Protein AF-A0A419DB54-F1 (afdb_monomer_lite)

Structure (mmCIF, N/CA/C/O backbone):
data_AF-A0A419DB54-F1
#
_entry.id   AF-A0A419DB54-F1
#
loop_
_atom_site.group_PDB
_atom_site.id
_atom_site.type_symbol
_atom_site.label_atom_id
_atom_site.label_alt_id
_atom_site.label_comp_id
_atom_site.label_asym_id
_atom_site.label_entity_id
_atom_site.label_seq_id
_atom_site.pdbx_PDB_ins_code
_atom_site.Cartn_x
_atom_site.Cartn_y
_atom_site.Cartn_z
_atom_site.occupancy
_atom_site.B_iso_or_equiv
_atom_site.auth_seq_id
_atom_site.auth_comp_id
_atom_site.auth_asym_id
_atom_site.auth_atom_id
_atom_site.pdbx_PDB_model_num
ATOM 1 N N . MET A 1 1 ? 3.806 -7.510 -13.470 1.00 73.56 1 MET A N 1
ATOM 2 C CA . MET A 1 1 ? 3.828 -6.924 -12.119 1.00 73.56 1 MET A CA 1
ATOM 3 C C . MET A 1 1 ? 2.939 -7.690 -11.152 1.00 73.5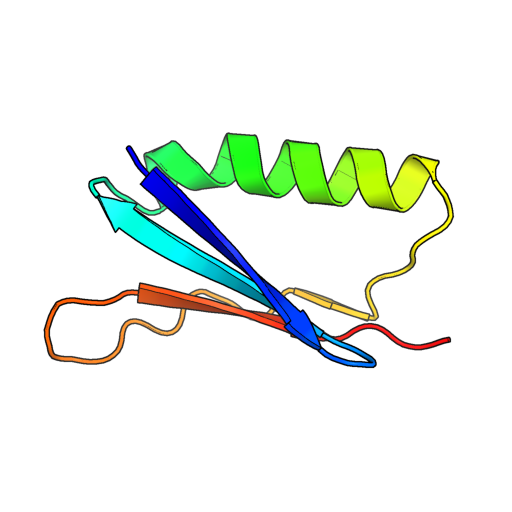6 1 MET A C 1
ATOM 5 O O . MET A 1 1 ? 1.712 -7.640 -11.272 1.00 73.56 1 MET A O 1
ATOM 9 N N . ARG A 1 2 ? 3.557 -8.360 -10.178 1.00 74.88 2 ARG A N 1
ATOM 10 C CA . ARG A 1 2 ? 2.873 -9.071 -9.091 1.0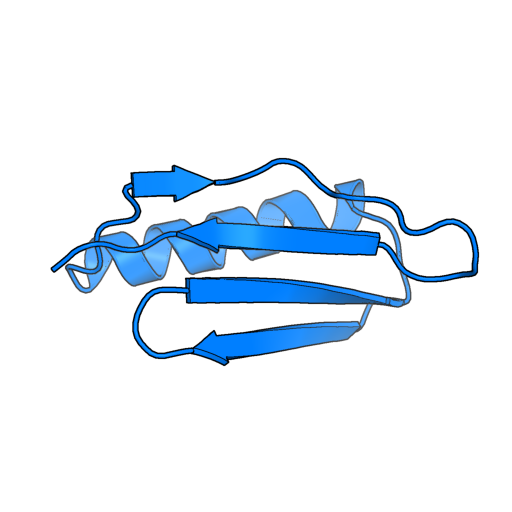0 74.88 2 ARG A CA 1
ATOM 11 C C . ARG A 1 2 ? 3.265 -8.443 -7.751 1.00 74.88 2 ARG A C 1
ATOM 13 O O . ARG A 1 2 ? 4.443 -8.227 -7.490 1.00 74.88 2 ARG A O 1
ATOM 20 N N . LEU A 1 3 ? 2.261 -8.121 -6.937 1.00 75.94 3 LEU A N 1
ATOM 21 C CA . LEU A 1 3 ? 2.425 -7.526 -5.612 1.00 75.94 3 LEU A CA 1
ATOM 22 C C . LEU A 1 3 ? 1.879 -8.508 -4.577 1.00 75.94 3 LEU A C 1
ATOM 24 O O . LEU A 1 3 ? 0.720 -8.917 -4.673 1.00 75.94 3 LEU A O 1
ATOM 28 N N . ARG A 1 4 ? 2.692 -8.860 -3.587 1.00 78.31 4 ARG A N 1
ATOM 29 C CA . ARG A 1 4 ? 2.274 -9.658 -2.435 1.00 78.31 4 ARG A CA 1
ATOM 30 C C . ARG A 1 4 ? 2.174 -8.751 -1.217 1.00 78.31 4 ARG A C 1
ATOM 32 O O . ARG A 1 4 ? 3.078 -7.964 -0.951 1.00 78.31 4 ARG A O 1
ATOM 39 N N . VAL A 1 5 ? 1.071 -8.866 -0.483 1.00 77.88 5 VAL A N 1
ATOM 40 C CA . VAL A 1 5 ? 0.821 -8.083 0.731 1.00 77.88 5 VAL A CA 1
ATOM 41 C C . VAL A 1 5 ? 0.782 -9.032 1.916 1.00 77.88 5 VAL A C 1
ATOM 43 O O . VAL A 1 5 ? 0.014 -9.992 1.910 1.00 77.88 5 VAL A O 1
ATOM 46 N N . ILE A 1 6 ? 1.617 -8.776 2.919 1.00 78.44 6 ILE A N 1
ATOM 47 C CA . ILE A 1 6 ? 1.604 -9.510 4.183 1.00 78.44 6 ILE A CA 1
ATOM 48 C C . ILE A 1 6 ? 0.993 -8.607 5.243 1.00 78.44 6 ILE A C 1
ATOM 50 O O . ILE A 1 6 ? 1.475 -7.500 5.483 1.00 78.44 6 ILE A O 1
ATOM 54 N N . VAL A 1 7 ? -0.066 -9.109 5.871 1.00 78.81 7 VAL A N 1
ATOM 55 C CA . VAL A 1 7 ? -0.721 -8.472 7.010 1.00 78.81 7 VAL A CA 1
ATOM 56 C C . VAL A 1 7 ? -0.214 -9.147 8.278 1.00 78.81 7 VAL A C 1
ATOM 58 O O . VAL A 1 7 ? -0.333 -10.361 8.428 1.00 78.81 7 VAL A O 1
ATOM 61 N N . SER A 1 8 ? 0.362 -8.363 9.179 1.00 76.38 8 SER A N 1
ATOM 62 C CA . SER A 1 8 ? 0.673 -8.757 10.553 1.00 76.38 8 SER A CA 1
ATOM 63 C C . SER A 1 8 ? -0.120 -7.869 11.511 1.00 76.38 8 SER A C 1
ATOM 65 O O . SER A 1 8 ? -0.686 -6.868 11.075 1.00 76.38 8 SER A O 1
ATOM 67 N N . GLU A 1 9 ? -0.165 -8.220 12.800 1.00 73.19 9 GLU A N 1
ATOM 68 C CA . GLU A 1 9 ? -1.064 -7.612 13.799 1.00 73.19 9 GLU A CA 1
ATOM 69 C C . GLU A 1 9 ? -1.127 -6.082 13.720 1.00 73.19 9 GLU A C 1
ATOM 71 O O . GLU A 1 9 ? -2.209 -5.512 13.791 1.00 73.19 9 GLU A O 1
ATOM 76 N N . ASN A 1 10 ? 0.021 -5.444 13.492 1.00 74.06 10 ASN A N 1
ATOM 77 C CA . ASN A 1 10 ? 0.177 -3.995 13.427 1.00 74.06 10 ASN A CA 1
ATOM 78 C C . ASN A 1 10 ? 1.018 -3.558 12.216 1.00 74.06 10 ASN A C 1
ATOM 80 O O . ASN A 1 10 ? 1.662 -2.513 12.255 1.00 74.06 10 ASN A O 1
ATOM 84 N N . ARG A 1 11 ? 1.118 -4.378 11.160 1.00 75.62 11 ARG A N 1
ATOM 85 C CA . ARG A 1 11 ? 1.97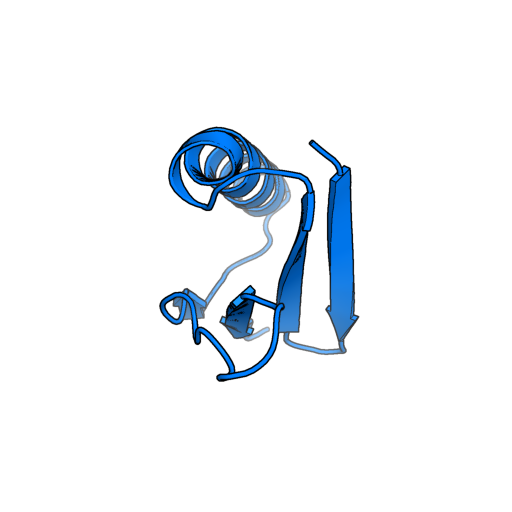6 -4.055 10.006 1.00 75.62 11 ARG A CA 1
ATOM 86 C C . ARG A 1 11 ? 1.407 -4.526 8.681 1.00 75.62 11 ARG A C 1
ATOM 88 O O . ARG A 1 11 ? 0.900 -5.639 8.577 1.00 75.62 11 ARG A O 1
ATOM 95 N N . LEU A 1 12 ? 1.606 -3.705 7.653 1.00 80.62 12 LEU A N 1
ATOM 96 C CA . LEU A 1 12 ? 1.458 -4.103 6.256 1.00 80.62 12 LEU A CA 1
ATOM 97 C C . LEU A 1 12 ? 2.827 -4.083 5.589 1.00 80.62 12 LEU A C 1
ATOM 99 O O . LEU A 1 12 ? 3.528 -3.071 5.628 1.00 80.62 12 LEU A O 1
ATOM 103 N N . ALA A 1 13 ? 3.199 -5.199 4.975 1.00 82.00 13 ALA A N 1
ATOM 104 C CA . ALA A 1 13 ? 4.403 -5.296 4.168 1.00 82.00 13 ALA A CA 1
ATOM 105 C C . ALA A 1 13 ? 4.037 -5.561 2.707 1.00 82.00 13 ALA A C 1
ATOM 107 O O . ALA A 1 13 ? 3.248 -6.462 2.411 1.00 82.00 13 ALA A O 1
ATOM 108 N N . PHE A 1 14 ? 4.612 -4.766 1.806 1.00 82.12 14 PHE A N 1
ATOM 109 C CA . PHE A 1 14 ? 4.412 -4.882 0.364 1.00 82.12 14 PHE A CA 1
ATOM 110 C C . PHE A 1 14 ? 5.682 -5.436 -0.275 1.00 82.12 14 PHE A C 1
ATOM 112 O O . PHE A 1 14 ? 6.764 -4.876 -0.099 1.00 82.12 14 PHE A O 1
ATOM 119 N N . PHE A 1 15 ? 5.528 -6.520 -1.030 1.00 82.56 15 PHE A N 1
ATOM 120 C CA . PHE A 1 15 ? 6.599 -7.185 -1.763 1.00 82.56 15 PHE A CA 1
ATOM 121 C C . PHE A 1 15 ? 6.291 -7.127 -3.253 1.00 82.56 15 PHE A C 1
ATOM 123 O O . PHE A 1 15 ? 5.189 -7.490 -3.678 1.00 82.56 15 PHE A O 1
ATOM 130 N N . ILE A 1 16 ? 7.258 -6.666 -4.039 1.00 84.00 16 ILE A N 1
ATOM 131 C CA . ILE A 1 16 ? 7.152 -6.581 -5.495 1.00 84.00 16 ILE A CA 1
ATOM 132 C C . ILE A 1 16 ? 7.910 -7.783 -6.052 1.00 84.00 16 ILE A C 1
ATOM 134 O O . ILE A 1 16 ? 9.131 -7.779 -6.060 1.00 84.00 16 ILE A O 1
ATOM 138 N N . GLU A 1 17 ? 7.182 -8.820 -6.469 1.00 80.56 17 GLU A N 1
ATOM 139 C CA . GLU A 1 17 ? 7.783 -10.072 -6.970 1.00 80.56 17 GLU A CA 1
ATOM 140 C C . GLU A 1 17 ? 8.210 -9.965 -8.446 1.00 80.56 17 GLU A C 1
ATOM 142 O O . GLU A 1 17 ? 8.963 -10.792 -8.942 1.00 80.56 17 GLU A O 1
ATOM 147 N N . ASP A 1 18 ? 7.674 -8.982 -9.174 1.00 79.50 18 ASP A N 1
ATOM 148 C CA . ASP A 1 18 ? 7.956 -8.735 -10.590 1.00 79.50 18 ASP A CA 1
ATOM 149 C C . ASP A 1 18 ? 7.648 -7.263 -10.915 1.00 79.50 18 ASP A C 1
ATOM 151 O O . ASP A 1 18 ? 6.538 -6.796 -10.625 1.00 79.50 18 ASP A O 1
ATOM 155 N N . GLY A 1 19 ? 8.604 -6.548 -11.515 1.00 79.69 19 GLY A N 1
ATOM 156 C CA . GLY A 1 19 ? 8.530 -5.111 -11.829 1.00 79.69 19 GLY A CA 1
ATOM 157 C C . GLY A 1 19 ? 9.346 -4.221 -10.883 1.00 79.69 19 GLY A C 1
ATOM 158 O O . GLY A 1 19 ? 10.099 -4.714 -10.044 1.00 79.69 19 GLY A O 1
ATOM 159 N N . THR 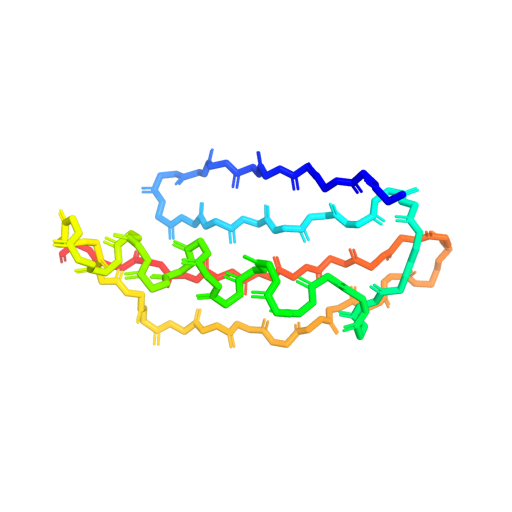A 1 20 ? 9.213 -2.899 -11.020 1.00 82.94 20 THR A N 1
ATOM 160 C CA . THR A 1 20 ? 9.931 -1.930 -10.170 1.00 82.94 20 THR A CA 1
ATOM 161 C C . THR A 1 20 ? 9.043 -1.293 -9.104 1.00 82.94 20 THR A C 1
ATOM 163 O O . THR A 1 20 ? 7.810 -1.277 -9.189 1.00 82.94 20 THR A O 1
ATOM 166 N N . TYR A 1 21 ? 9.679 -0.701 -8.089 1.00 80.12 21 TYR A N 1
ATOM 167 C CA . TYR A 1 21 ? 8.984 0.140 -7.117 1.00 80.12 21 TYR A CA 1
ATOM 168 C C . TYR A 1 21 ? 8.234 1.301 -7.768 1.00 80.12 21 TYR A C 1
ATOM 170 O O . TYR A 1 21 ? 7.122 1.597 -7.350 1.00 80.12 21 TYR A O 1
ATOM 178 N N . GLU A 1 22 ? 8.785 1.933 -8.802 1.00 83.06 22 GLU A N 1
ATOM 179 C CA . GLU A 1 22 ? 8.132 3.066 -9.470 1.00 83.06 22 GLU A CA 1
ATOM 180 C C . GLU A 1 22 ? 6.805 2.658 -10.123 1.00 83.06 22 GLU A C 1
ATOM 182 O O . GLU A 1 22 ? 5.824 3.400 -10.050 1.00 83.06 22 GLU A O 1
ATOM 187 N N . GLU A 1 23 ? 6.736 1.448 -10.685 1.00 83.69 23 GLU A N 1
ATOM 188 C CA . GLU A 1 23 ? 5.499 0.884 -11.237 1.00 83.69 23 GLU A CA 1
ATOM 189 C C . GLU A 1 23 ? 4.485 0.515 -10.140 1.00 83.69 23 GLU A C 1
ATOM 191 O O . GLU A 1 23 ? 3.267 0.618 -10.334 1.00 83.69 23 GLU A O 1
ATOM 196 N N . ALA A 1 24 ? 4.974 0.088 -8.972 1.00 82.75 24 ALA A N 1
ATOM 197 C CA . ALA A 1 24 ? 4.147 -0.352 -7.854 1.00 82.75 24 ALA A CA 1
ATOM 198 C C . ALA A 1 24 ? 3.673 0.786 -6.939 1.00 82.75 24 ALA A C 1
ATOM 200 O O . ALA A 1 24 ? 2.577 0.700 -6.380 1.00 82.75 24 ALA A O 1
ATOM 201 N N . ALA A 1 25 ? 4.452 1.859 -6.815 1.00 82.81 25 ALA A N 1
ATOM 202 C CA . ALA A 1 25 ? 4.196 3.014 -5.963 1.00 82.81 25 ALA A CA 1
ATOM 203 C C . ALA A 1 25 ? 2.774 3.587 -6.108 1.00 82.81 25 ALA A C 1
ATOM 205 O O . ALA A 1 25 ? 2.107 3.741 -5.080 1.00 82.81 25 ALA A O 1
ATOM 206 N N . PRO A 1 26 ? 2.234 3.843 -7.321 1.00 85.69 26 PRO A N 1
ATOM 207 C CA . PRO A 1 26 ? 0.870 4.355 -7.451 1.00 85.69 26 PRO A CA 1
ATOM 208 C C . PRO A 1 26 ? -0.191 3.358 -6.961 1.00 85.69 26 PRO A C 1
ATOM 210 O O . PRO A 1 26 ? -1.212 3.774 -6.414 1.00 85.69 26 PRO A O 1
ATOM 213 N N . LYS A 1 27 ? 0.044 2.045 -7.102 1.00 84.25 27 LYS A N 1
ATOM 214 C CA . LYS A 1 27 ? -0.887 1.015 -6.613 1.00 84.25 27 LYS A CA 1
ATOM 215 C C . LYS A 1 27 ? -0.830 0.880 -5.095 1.00 84.25 27 LYS A C 1
ATOM 217 O O . LYS A 1 27 ? -1.878 0.809 -4.462 1.00 84.25 27 LYS A O 1
ATOM 222 N N . ILE A 1 28 ? 0.368 0.899 -4.509 1.00 83.69 28 ILE A N 1
ATOM 223 C CA . ILE A 1 28 ? 0.555 0.886 -3.050 1.00 83.69 28 ILE A CA 1
ATOM 224 C C . ILE A 1 28 ? -0.108 2.127 -2.436 1.00 83.69 28 ILE A C 1
ATOM 226 O O . ILE A 1 28 ? -0.845 2.010 -1.461 1.00 83.69 28 ILE A O 1
ATOM 230 N N . ALA A 1 29 ? 0.071 3.302 -3.048 1.00 84.25 29 ALA A N 1
ATOM 231 C CA . ALA A 1 29 ? -0.575 4.535 -2.606 1.00 84.25 29 ALA A CA 1
ATOM 232 C C . ALA A 1 29 ? -2.110 4.452 -2.662 1.00 84.25 29 ALA A C 1
ATOM 234 O O . ALA A 1 29 ? -2.774 4.910 -1.732 1.00 84.25 29 ALA A O 1
ATOM 235 N N . ALA A 1 30 ? -2.676 3.846 -3.713 1.00 87.00 30 ALA A N 1
ATOM 236 C CA . ALA A 1 30 ? -4.117 3.616 -3.810 1.00 87.00 30 ALA A CA 1
ATOM 237 C C . ALA A 1 30 ? -4.619 2.696 -2.686 1.00 87.00 30 ALA A C 1
ATOM 239 O O . ALA A 1 30 ? -5.561 3.061 -1.992 1.00 87.00 30 ALA A O 1
ATOM 240 N N . VAL A 1 31 ? -3.935 1.574 -2.432 1.00 84.38 31 VAL A N 1
ATOM 241 C CA . VAL A 1 31 ? -4.284 0.650 -1.339 1.00 84.38 31 VAL A CA 1
ATOM 242 C C . VAL A 1 31 ? -4.238 1.354 0.017 1.00 84.38 31 VAL A C 1
ATOM 244 O O . VAL A 1 31 ? -5.190 1.272 0.784 1.00 84.38 31 VAL A O 1
ATOM 247 N N . VAL A 1 32 ? -3.170 2.099 0.312 1.00 83.69 32 VAL A N 1
ATOM 248 C CA . VAL A 1 32 ? -3.050 2.841 1.579 1.00 83.69 32 VAL A CA 1
ATOM 249 C C . VAL A 1 32 ? -4.155 3.892 1.718 1.00 83.69 32 VAL A C 1
ATOM 251 O O . VAL A 1 32 ? -4.691 4.077 2.809 1.00 83.69 32 VAL A O 1
ATOM 254 N N . ARG A 1 33 ? -4.509 4.590 0.634 1.00 86.75 33 ARG A N 1
ATOM 255 C CA . ARG A 1 33 ? -5.596 5.577 0.638 1.00 86.75 33 ARG A CA 1
ATOM 256 C C . ARG A 1 33 ? -6.948 4.923 0.913 1.00 86.75 33 ARG A C 1
ATOM 258 O O . ARG A 1 33 ? -7.707 5.457 1.715 1.00 86.75 33 ARG A O 1
ATOM 265 N N . ASP A 1 34 ? -7.235 3.801 0.267 1.00 88.56 34 ASP A N 1
ATOM 266 C CA . ASP A 1 34 ? -8.511 3.106 0.420 1.00 88.56 34 ASP A CA 1
ATOM 267 C C . ASP A 1 34 ? -8.636 2.538 1.850 1.00 88.56 34 ASP A C 1
ATOM 269 O O . ASP A 1 34 ? -9.650 2.744 2.508 1.00 88.56 34 ASP A O 1
ATOM 273 N N . LEU A 1 35 ? -7.549 1.996 2.414 1.00 85.31 35 LEU A N 1
ATOM 274 C CA . LEU A 1 35 ? -7.506 1.563 3.819 1.00 85.31 35 LEU A CA 1
ATOM 275 C C . LEU A 1 35 ? -7.707 2.727 4.807 1.00 85.31 35 LEU A C 1
ATOM 277 O O . LEU A 1 35 ? -8.372 2.562 5.828 1.00 85.31 35 LEU A O 1
ATOM 281 N N . LYS A 1 36 ? -7.185 3.924 4.504 1.00 84.81 36 LYS A N 1
ATOM 282 C CA . LYS A 1 36 ? -7.469 5.130 5.304 1.00 84.81 36 LYS A CA 1
ATOM 283 C C . LYS A 1 36 ? -8.942 5.530 5.248 1.00 84.81 36 LYS A C 1
ATOM 285 O O . LYS A 1 36 ? -9.470 5.979 6.262 1.00 84.81 36 LYS A O 1
ATOM 290 N N . ALA A 1 37 ? -9.596 5.389 4.094 1.00 87.56 37 ALA A N 1
ATOM 291 C CA . ALA A 1 37 ? -11.030 5.653 3.962 1.00 87.56 37 ALA A CA 1
ATOM 292 C C . ALA A 1 37 ? -11.871 4.666 4.792 1.00 87.56 37 ALA A C 1
ATOM 294 O O . ALA A 1 37 ? -12.889 5.064 5.354 1.00 87.56 37 ALA A O 1
ATOM 295 N N . ASP A 1 38 ? -11.380 3.437 4.959 1.00 86.88 38 ASP A N 1
ATOM 296 C CA . ASP A 1 38 ? -11.968 2.414 5.832 1.00 86.88 38 ASP A CA 1
ATOM 297 C C . ASP A 1 38 ? -11.622 2.603 7.326 1.00 86.88 38 ASP A C 1
ATOM 299 O O . ASP A 1 38 ? -11.996 1.788 8.170 1.00 86.88 38 ASP A O 1
ATOM 303 N N . GLY A 1 39 ? -10.927 3.690 7.683 1.00 84.19 39 GLY A N 1
ATOM 304 C CA . GLY A 1 39 ? -10.608 4.044 9.068 1.00 84.19 39 GLY A CA 1
ATOM 305 C C . GLY A 1 39 ? -9.321 3.422 9.614 1.00 84.19 39 GLY A C 1
ATOM 306 O O . GLY A 1 39 ? -9.073 3.509 10.815 1.00 84.19 39 GLY A O 1
ATOM 307 N N . ILE A 1 40 ? -8.485 2.820 8.764 1.00 82.50 40 ILE A N 1
ATOM 308 C CA . ILE A 1 40 ? -7.186 2.268 9.166 1.00 82.50 40 ILE A CA 1
ATOM 309 C C . ILE A 1 40 ? -6.129 3.379 9.137 1.00 82.50 40 ILE A C 1
ATOM 311 O O . ILE A 1 40 ? -5.833 3.969 8.094 1.00 82.50 40 ILE A O 1
ATOM 315 N N . THR A 1 41 ? -5.529 3.662 10.291 1.00 79.06 41 THR A N 1
ATOM 316 C CA . THR A 1 41 ? -4.444 4.637 10.453 1.00 79.06 41 THR A CA 1
ATOM 317 C C . THR A 1 41 ? -3.074 3.970 10.372 1.00 79.06 41 THR A C 1
ATOM 319 O O . THR A 1 41 ? -2.868 2.889 10.903 1.00 79.06 41 THR A O 1
ATOM 322 N N . PHE A 1 42 ? -2.117 4.622 9.711 1.00 72.31 42 PHE A N 1
ATOM 323 C CA . PHE A 1 42 ? -0.735 4.148 9.583 1.00 72.31 42 PHE A CA 1
ATOM 324 C C . PHE A 1 42 ? 0.191 5.162 10.258 1.00 72.31 42 PHE A C 1
ATOM 326 O O . PHE A 1 42 ? 0.137 6.342 9.904 1.00 72.31 42 PHE A O 1
ATOM 333 N N . ASP A 1 43 ? 1.031 4.719 11.193 1.00 68.12 43 ASP A N 1
ATOM 334 C CA . ASP A 1 43 ? 1.948 5.584 11.951 1.00 68.12 43 ASP A CA 1
ATOM 335 C C . ASP A 1 43 ? 3.194 5.933 11.141 1.00 68.12 43 ASP A C 1
ATOM 337 O O . ASP A 1 43 ? 3.704 7.050 11.213 1.00 68.12 43 ASP A O 1
ATOM 341 N N . SER A 1 44 ? 3.694 4.979 10.355 1.00 63.66 44 SER A N 1
ATOM 342 C CA . SER A 1 44 ? 4.890 5.179 9.545 1.00 63.66 44 SER A CA 1
ATOM 343 C C . SER A 1 44 ? 4.876 4.283 8.318 1.00 63.66 44 SER A C 1
ATOM 345 O O . SER A 1 44 ? 4.723 3.067 8.428 1.00 63.66 44 SER A O 1
ATOM 347 N N . ILE A 1 45 ? 5.083 4.886 7.148 1.00 65.44 45 ILE A N 1
ATOM 348 C CA . ILE A 1 45 ? 5.421 4.176 5.914 1.00 65.44 45 ILE A CA 1
ATOM 349 C C . ILE A 1 45 ? 6.947 4.193 5.838 1.00 65.44 45 ILE A C 1
ATOM 351 O O . ILE A 1 45 ? 7.542 5.229 5.544 1.00 65.44 45 ILE A O 1
ATOM 355 N N . SER A 1 46 ? 7.587 3.070 6.160 1.00 60.62 46 SER A N 1
ATOM 356 C CA . SER A 1 46 ? 9.041 2.946 6.046 1.00 60.62 46 SER A CA 1
ATOM 357 C C . SER A 1 46 ? 9.413 2.764 4.579 1.00 60.62 46 SER A C 1
ATOM 359 O O . SER A 1 46 ? 8.712 2.088 3.825 1.00 60.62 46 SER A O 1
ATOM 361 N N . ALA A 1 47 ? 10.509 3.400 4.170 1.00 56.47 47 ALA A N 1
ATOM 362 C CA . ALA A 1 47 ? 11.001 3.324 2.804 1.00 56.47 47 ALA A CA 1
ATOM 363 C C . ALA A 1 47 ? 11.387 1.887 2.420 1.00 56.47 47 ALA A C 1
ATOM 365 O O . ALA A 1 47 ? 11.696 1.057 3.274 1.00 56.47 47 ALA A O 1
ATOM 366 N N . VAL A 1 48 ? 11.370 1.638 1.112 1.00 55.97 48 VAL A N 1
ATOM 367 C CA . VAL A 1 48 ? 11.792 0.392 0.470 1.00 55.97 48 VAL A CA 1
ATOM 368 C C . VAL A 1 48 ? 13.189 -0.023 0.948 1.00 55.97 48 VAL A C 1
ATOM 370 O O . VAL A 1 48 ? 14.183 0.633 0.644 1.00 55.97 48 VAL A O 1
ATOM 373 N N . GLU A 1 49 ? 13.275 -1.126 1.678 1.00 50.41 49 GLU A N 1
ATOM 374 C CA . GLU A 1 49 ? 14.508 -1.829 2.002 1.00 50.41 49 GLU A CA 1
ATOM 375 C C . GLU A 1 49 ? 14.813 -2.789 0.839 1.00 50.41 49 GLU A C 1
ATOM 377 O O . GLU A 1 49 ? 14.200 -3.846 0.698 1.00 50.41 49 GLU A O 1
ATOM 382 N N . GLN A 1 50 ? 15.741 -2.416 -0.050 1.00 48.59 50 GLN A N 1
ATOM 383 C CA . GLN A 1 50 ? 16.284 -3.361 -1.032 1.00 48.59 50 GLN A CA 1
ATOM 384 C C . GLN A 1 50 ? 17.214 -4.336 -0.304 1.00 48.59 50 GLN A C 1
ATOM 386 O O . GLN A 1 50 ? 18.339 -3.966 0.045 1.00 48.59 50 GLN A O 1
ATOM 391 N N . HIS A 1 51 ? 16.787 -5.578 -0.072 1.00 41.41 51 HIS A N 1
ATOM 392 C CA . HIS A 1 51 ? 17.716 -6.600 0.403 1.00 41.41 51 HIS A CA 1
ATOM 393 C C . HIS A 1 51 ? 18.590 -7.017 -0.783 1.00 41.41 51 HIS A C 1
ATOM 395 O O . HIS A 1 51 ? 18.099 -7.320 -1.869 1.00 41.41 51 HIS A O 1
ATOM 401 N N . LYS A 1 52 ? 19.918 -6.941 -0.613 1.00 39.62 52 LYS A N 1
ATOM 402 C CA . LYS A 1 52 ? 20.910 -7.355 -1.618 1.00 39.62 52 LYS A CA 1
ATOM 403 C C . LYS A 1 52 ? 20.813 -8.868 -1.816 1.00 39.62 52 LYS A C 1
ATOM 405 O O . LYS A 1 52 ? 21.551 -9.593 -1.168 1.00 39.62 52 LYS A O 1
ATOM 410 N N . HIS A 1 53 ? 19.868 -9.289 -2.645 1.00 45.91 53 HIS A N 1
ATOM 411 C CA . HIS A 1 53 ? 19.802 -10.463 -3.516 1.00 45.91 53 HIS A CA 1
ATOM 412 C C . HIS A 1 53 ? 18.3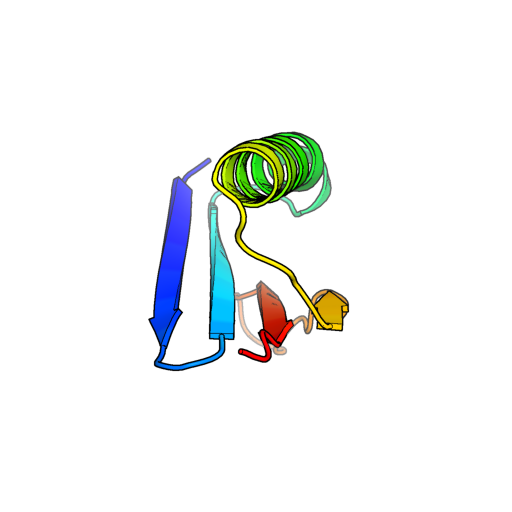21 -10.558 -3.937 1.00 45.91 53 HIS A C 1
ATOM 414 O O . HIS A 1 53 ? 17.487 -11.010 -3.169 1.00 45.91 53 HIS A O 1
ATOM 420 N N . ASP A 1 54 ? 18.013 -10.018 -5.117 1.00 53.50 54 ASP A N 1
ATOM 421 C CA . ASP A 1 54 ? 16.735 -10.085 -5.851 1.00 53.50 54 ASP A CA 1
ATOM 422 C C . ASP A 1 54 ? 15.398 -9.597 -5.253 1.00 53.50 54 ASP A C 1
ATOM 424 O O . ASP A 1 54 ? 14.449 -9.522 -6.022 1.00 53.50 54 ASP A O 1
ATOM 428 N N . ASP A 1 55 ? 15.275 -9.130 -4.005 1.00 45.88 55 ASP A N 1
ATOM 429 C CA . ASP A 1 55 ? 13.953 -8.692 -3.502 1.00 45.88 55 ASP A CA 1
ATOM 430 C C . ASP A 1 55 ? 13.955 -7.337 -2.761 1.00 45.88 55 ASP A C 1
ATOM 432 O O . ASP A 1 55 ? 14.769 -7.066 -1.871 1.00 45.88 55 ASP A O 1
ATOM 436 N N . GLN A 1 56 ? 13.006 -6.460 -3.129 1.00 47.50 56 GLN A N 1
ATOM 437 C CA . GLN A 1 56 ? 12.717 -5.193 -2.441 1.00 47.50 56 GLN A CA 1
ATOM 438 C C . GLN A 1 56 ? 11.544 -5.359 -1.454 1.00 47.50 56 GLN A C 1
ATOM 440 O O . GLN A 1 56 ? 10.458 -5.794 -1.844 1.00 47.50 56 GLN A O 1
ATOM 445 N N . GLU A 1 57 ? 11.729 -4.961 -0.193 1.00 48.12 57 GLU A N 1
ATOM 446 C CA . GLU A 1 57 ? 10.727 -5.030 0.884 1.00 48.12 57 GLU A CA 1
ATOM 447 C C . GLU A 1 57 ? 10.298 -3.619 1.321 1.00 48.12 57 GLU A C 1
ATOM 449 O O . GLU A 1 57 ? 11.140 -2.778 1.603 1.00 48.12 57 GLU A O 1
ATOM 454 N N . VAL A 1 58 ? 8.996 -3.333 1.442 1.00 53.12 58 VAL A N 1
ATOM 455 C CA . VAL A 1 58 ? 8.495 -2.081 2.054 1.00 53.12 58 VAL A CA 1
ATOM 456 C C . VAL A 1 58 ? 7.740 -2.404 3.338 1.00 53.12 58 VAL A C 1
ATOM 458 O O . VAL A 1 58 ? 6.798 -3.197 3.302 1.00 53.12 58 VAL A O 1
ATOM 461 N N . ARG A 1 59 ? 8.104 -1.770 4.463 1.00 51.28 59 ARG A N 1
ATOM 462 C CA . ARG A 1 59 ? 7.448 -1.955 5.774 1.00 51.28 59 ARG A CA 1
ATOM 463 C C . ARG A 1 59 ? 6.565 -0.771 6.148 1.00 51.28 59 ARG A C 1
ATOM 465 O O . ARG A 1 59 ? 7.005 0.369 6.086 1.00 51.28 59 ARG A O 1
ATOM 472 N N . VAL A 1 60 ? 5.360 -1.028 6.644 1.00 51.19 60 VAL A N 1
ATOM 473 C CA . VAL A 1 60 ? 4.474 0.003 7.208 1.00 51.19 60 VAL A CA 1
ATOM 474 C C . VAL A 1 60 ? 3.998 -0.435 8.592 1.00 51.19 60 VAL A C 1
ATOM 476 O O . VAL A 1 60 ? 3.543 -1.568 8.744 1.00 51.19 60 VAL A O 1
ATOM 479 N N . ASP A 1 61 ? 4.114 0.448 9.585 1.00 53.00 61 ASP A N 1
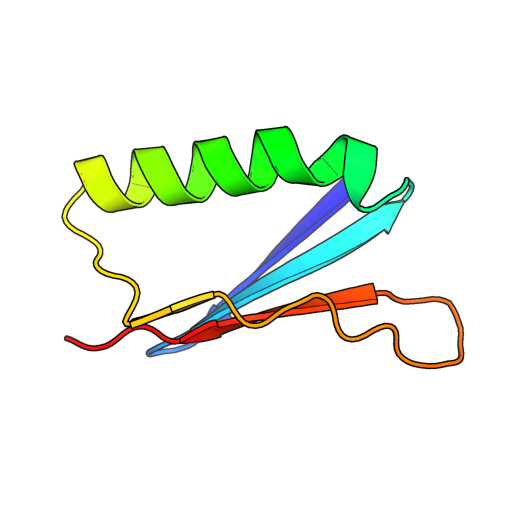ATOM 480 C CA . ASP A 1 61 ? 3.695 0.236 10.981 1.00 53.00 61 ASP A CA 1
ATOM 481 C C . ASP A 1 61 ? 2.337 0.916 11.243 1.00 53.00 61 ASP A C 1
ATOM 483 O O . ASP A 1 61 ? 2.086 2.027 10.766 1.00 53.00 61 ASP A O 1
ATOM 487 N N . VAL A 1 62 ? 1.453 0.227 11.962 1.00 48.97 62 VAL A N 1
ATOM 488 C CA . VAL A 1 62 ? 0.057 0.592 12.247 1.00 48.97 62 VAL A CA 1
ATOM 489 C C . VAL A 1 62 ? -0.156 0.563 13.753 1.00 48.97 62 VAL A C 1
ATOM 491 O O . VAL A 1 62 ? 0.102 -0.458 14.387 1.00 48.97 62 VAL A O 1
ATOM 494 N N . LYS A 1 63 ? -0.700 1.634 14.331 1.00 50.84 63 LYS A N 1
ATOM 495 C CA . LYS A 1 63 ? -1.128 1.652 15.730 1.00 50.84 63 LYS A CA 1
ATOM 496 C C . LYS A 1 63 ? -2.643 1.840 15.837 1.00 50.84 63 LYS A C 1
ATOM 498 O O . LYS A 1 63 ? -3.252 2.598 15.083 1.00 50.84 63 LYS A O 1
ATOM 503 N N . ARG A 1 64 ? -3.219 1.079 16.770 1.00 44.66 64 ARG A N 1
ATOM 504 C CA . ARG A 1 64 ? -4.627 1.114 17.186 1.00 44.66 64 ARG A CA 1
ATOM 505 C C . ARG A 1 64 ? -4.937 2.316 18.065 1.00 44.66 64 ARG A C 1
ATOM 507 O O . ARG A 1 64 ? -4.066 2.663 18.897 1.00 44.66 64 ARG A O 1
#

pLDDT: mean 71.23, std 14.93, range [39.62, 88.56]

Radius of gyration: 11.72 Å; chains: 1; bounding box: 33×16×29 Å

Foldseek 3Di:
DDWDWDDDPFKIKIKDLDDDCVVCVVVVVVVVVVVVVVVWDWPDWADWDDDPDRIIMTMTGGDD

Secondary structure (DSSP, 8-state):
-EEEEEEETTEEEEEEEES-HHHHHHHHHHHHHHHHHTT---SEE---EEETTTEEEEEEE---

Sequence (64 aa):
MRLRVIVSENRLAFFIEDGTYEEAAPKIAAVVRDLKADGITFDSISAVEQHKHDDQEVRVDVKR